Protein AF-A0A6V7MDN3-F1 (afdb_monomer_lite)

Structure (mmCIF, N/CA/C/O backbone):
data_AF-A0A6V7MDN3-F1
#
_entry.id   AF-A0A6V7MDN3-F1
#
loop_
_atom_site.group_PDB
_atom_site.id
_atom_site.type_symbol
_atom_site.label_atom_id
_atom_site.label_alt_id
_atom_site.label_comp_id
_atom_site.label_asym_id
_atom_site.label_entity_id
_atom_site.label_seq_id
_atom_site.pdbx_PDB_ins_code
_atom_site.Cartn_x
_atom_site.Cartn_y
_atom_site.Cartn_z
_atom_site.occupancy
_atom_site.B_iso_or_equiv
_atom_site.auth_seq_id
_atom_site.auth_comp_id
_atom_site.auth_asym_id
_atom_site.auth_atom_id
_atom_site.pdbx_PDB_model_num
ATOM 1 N N . ARG A 1 1 ? 17.101 -11.769 -5.552 1.00 57.59 1 ARG A N 1
ATOM 2 C CA . ARG A 1 1 ? 16.392 -11.668 -6.856 1.00 57.59 1 ARG A CA 1
ATOM 3 C C . ARG A 1 1 ? 14.903 -12.041 -6.760 1.00 57.59 1 ARG A C 1
ATOM 5 O O . ARG A 1 1 ? 14.110 -11.348 -7.373 1.00 57.59 1 ARG A O 1
ATOM 12 N N . HIS A 1 2 ? 14.500 -13.033 -5.951 1.00 81.19 2 HIS A N 1
ATOM 13 C CA . HIS A 1 2 ? 13.083 -13.419 -5.778 1.00 81.19 2 HIS A CA 1
ATOM 14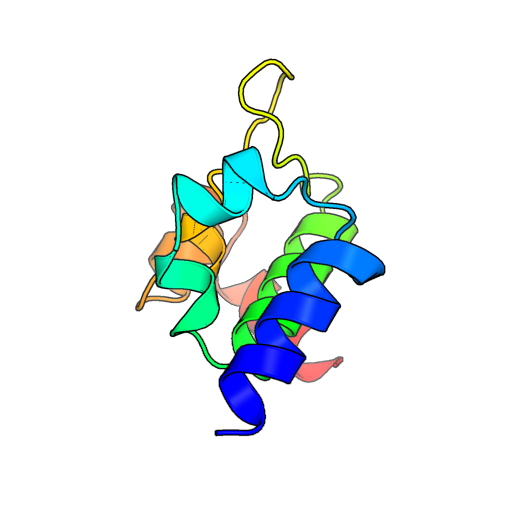 C C . HIS A 1 2 ? 12.179 -12.360 -5.118 1.00 81.19 2 HIS A C 1
ATOM 16 O O . HIS A 1 2 ? 11.013 -12.266 -5.478 1.00 81.19 2 HIS A O 1
ATOM 22 N N . ALA A 1 3 ? 12.709 -11.534 -4.206 1.00 87.25 3 ALA A N 1
ATOM 23 C CA . ALA A 1 3 ? 11.910 -10.539 -3.480 1.00 87.25 3 ALA A CA 1
ATOM 24 C C . ALA A 1 3 ? 11.2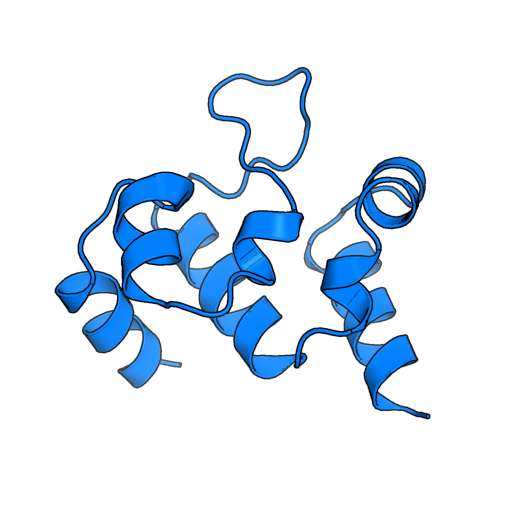41 -9.500 -4.397 1.00 87.25 3 ALA A C 1
ATOM 26 O O . ALA A 1 3 ? 10.075 -9.191 -4.201 1.00 87.25 3 ALA A O 1
ATOM 27 N N . LEU A 1 4 ? 11.943 -9.025 -5.433 1.00 93.25 4 LEU A N 1
ATOM 28 C CA . LEU A 1 4 ? 11.396 -8.061 -6.394 1.00 93.25 4 LEU A CA 1
ATOM 29 C C . LEU A 1 4 ? 10.192 -8.638 -7.148 1.00 93.25 4 LEU A C 1
ATOM 31 O O . LEU A 1 4 ? 9.160 -7.986 -7.259 1.00 93.25 4 LEU A O 1
ATOM 35 N N . VAL A 1 5 ? 10.332 -9.871 -7.647 1.00 94.94 5 VAL A N 1
ATOM 36 C CA . VAL A 1 5 ? 9.268 -10.568 -8.383 1.00 94.94 5 VAL A CA 1
ATOM 37 C C . VAL A 1 5 ? 8.075 -10.825 -7.469 1.00 94.94 5 VAL A C 1
ATOM 39 O O . VAL A 1 5 ? 6.950 -10.588 -7.882 1.00 94.94 5 VAL A O 1
ATOM 42 N N . ALA A 1 6 ? 8.309 -11.229 -6.218 1.00 95.12 6 ALA A N 1
ATOM 43 C CA . ALA A 1 6 ? 7.241 -11.446 -5.245 1.00 95.12 6 ALA A CA 1
ATOM 44 C C . ALA A 1 6 ? 6.519 -10.143 -4.850 1.00 95.12 6 ALA A C 1
ATOM 46 O O . ALA A 1 6 ? 5.298 -10.135 -4.726 1.00 95.12 6 ALA A O 1
ATOM 47 N N . SER A 1 7 ? 7.250 -9.033 -4.685 1.00 95.62 7 SER A N 1
ATOM 48 C CA . SER A 1 7 ? 6.649 -7.713 -4.456 1.00 95.62 7 SER A CA 1
ATOM 49 C C . SER A 1 7 ? 5.827 -7.261 -5.660 1.00 95.62 7 SER A C 1
ATOM 51 O O . SER A 1 7 ? 4.702 -6.810 -5.482 1.00 95.62 7 SER A O 1
ATOM 53 N N . PHE A 1 8 ? 6.347 -7.423 -6.879 1.00 96.56 8 PHE A N 1
ATOM 54 C CA . PHE A 1 8 ? 5.612 -7.087 -8.097 1.00 96.56 8 PHE A CA 1
ATOM 55 C C . PHE A 1 8 ? 4.346 -7.933 -8.257 1.00 96.56 8 PHE A C 1
ATOM 57 O O . PHE A 1 8 ? 3.277 -7.379 -8.489 1.00 96.56 8 PHE A O 1
ATOM 64 N N . ASP A 1 9 ? 4.455 -9.251 -8.081 1.00 97.31 9 ASP A N 1
ATOM 65 C CA . ASP A 1 9 ? 3.332 -10.186 -8.148 1.00 97.31 9 ASP A CA 1
ATOM 66 C C . ASP A 1 9 ? 2.236 -9.810 -7.144 1.00 97.31 9 ASP A C 1
ATOM 68 O O . ASP A 1 9 ? 1.075 -9.672 -7.513 1.00 97.31 9 ASP A O 1
ATOM 72 N N . TYR A 1 10 ? 2.602 -9.524 -5.893 1.00 97.50 10 TYR A N 1
ATOM 73 C CA . TYR A 1 10 ? 1.635 -9.097 -4.885 1.00 97.50 10 TYR A CA 1
ATOM 74 C C . TYR A 1 10 ? 0.984 -7.746 -5.226 1.00 97.50 10 TYR A C 1
ATOM 76 O O . TYR A 1 10 ? -0.239 -7.614 -5.179 1.00 97.50 10 TYR A O 1
ATOM 84 N N . VAL A 1 11 ? 1.778 -6.740 -5.604 1.00 97.50 11 VAL A N 1
ATOM 85 C CA . VAL A 1 11 ? 1.276 -5.393 -5.931 1.00 97.50 11 VAL A CA 1
ATOM 86 C C . VAL A 1 11 ? 0.366 -5.421 -7.161 1.00 97.50 11 VAL A C 1
ATOM 88 O O . VAL A 1 11 ? -0.692 -4.796 -7.163 1.00 97.50 11 VAL A O 1
ATOM 91 N N . HIS A 1 12 ? 0.735 -6.161 -8.202 1.00 97.75 12 HIS A N 1
ATOM 92 C CA . HIS A 1 12 ? -0.064 -6.232 -9.416 1.00 97.75 12 HIS A CA 1
ATOM 93 C C . HIS A 1 12 ? -1.264 -7.171 -9.259 1.00 97.75 12 HIS A C 1
ATOM 95 O O . HIS A 1 12 ? -2.401 -6.738 -9.423 1.00 97.75 12 HIS A O 1
ATOM 101 N N . ASN A 1 13 ? -1.029 -8.434 -8.894 1.00 98.00 13 ASN A N 1
ATOM 102 C CA . ASN A 1 13 ? -2.055 -9.476 -8.935 1.00 98.00 13 ASN A CA 1
ATOM 103 C C . ASN A 1 13 ? -2.938 -9.500 -7.683 1.00 98.00 13 ASN A C 1
ATOM 105 O O . ASN A 1 13 ? -4.121 -9.806 -7.787 1.00 98.00 13 ASN A O 1
ATOM 109 N N . THR A 1 14 ? -2.402 -9.178 -6.498 1.00 97.00 14 THR A N 1
ATOM 110 C CA . THR A 1 14 ? -3.202 -9.168 -5.256 1.00 97.00 14 THR A CA 1
ATOM 111 C C . THR A 1 14 ? -3.817 -7.802 -4.966 1.00 97.00 14 THR A C 1
ATOM 113 O O . THR A 1 14 ? -5.001 -7.725 -4.653 1.00 97.00 14 THR A O 1
ATOM 116 N N . MET A 1 15 ? -3.050 -6.714 -5.092 1.00 97.44 15 MET A N 1
ATOM 117 C CA . MET A 1 15 ? -3.573 -5.359 -4.845 1.00 97.44 15 MET A CA 1
ATOM 118 C C . MET A 1 15 ? -4.300 -4.762 -6.064 1.00 97.44 15 MET A C 1
ATOM 120 O O . MET A 1 15 ? -4.881 -3.682 -5.954 1.00 97.44 15 MET A O 1
ATOM 124 N N . ASN A 1 16 ? -4.282 -5.459 -7.208 1.00 96.62 16 ASN A N 1
ATOM 125 C CA . ASN A 1 16 ? -4.918 -5.065 -8.468 1.00 96.62 16 ASN A CA 1
ATOM 126 C C . ASN A 1 16 ? -4.453 -3.690 -8.985 1.00 96.62 16 ASN A C 1
ATOM 128 O O . ASN A 1 16 ? -5.254 -2.878 -9.457 1.00 96.62 16 ASN A O 1
ATOM 132 N N . ILE A 1 17 ? -3.153 -3.401 -8.855 1.00 97.00 17 ILE A N 1
ATOM 133 C CA . ILE A 1 17 ? -2.569 -2.126 -9.284 1.00 97.00 17 ILE A CA 1
ATOM 134 C C . ILE A 1 17 ? -2.044 -2.252 -10.725 1.00 97.00 17 ILE A C 1
ATOM 136 O O . ILE A 1 17 ? -1.210 -3.120 -11.001 1.00 97.00 17 ILE A O 1
ATOM 140 N N . PRO A 1 18 ? -2.470 -1.376 -11.657 1.00 96.38 18 PRO A N 1
ATOM 141 C CA . PRO A 1 18 ? -1.967 -1.362 -13.028 1.00 96.38 18 PRO A CA 1
ATOM 142 C C . PRO A 1 18 ? -0.465 -1.074 -13.113 1.00 96.38 18 PRO A C 1
ATOM 144 O O . PRO A 1 18 ? 0.069 -0.275 -12.340 1.00 96.38 18 PRO A O 1
ATOM 147 N N . HIS A 1 19 ? 0.201 -1.641 -14.124 1.00 96.62 19 HIS A N 1
ATOM 148 C CA . HIS A 1 19 ? 1.632 -1.419 -14.359 1.00 96.62 19 HIS A CA 1
ATOM 149 C C . HIS A 1 19 ? 1.998 0.067 -14.450 1.00 96.62 19 HIS A C 1
ATOM 151 O O . HIS A 1 19 ? 3.019 0.455 -13.900 1.00 96.62 19 HIS A O 1
ATOM 157 N N . GLU A 1 20 ? 1.159 0.903 -15.069 1.00 95.69 20 GLU A N 1
ATOM 158 C CA . GLU A 1 20 ? 1.401 2.348 -15.210 1.00 95.69 20 GLU A CA 1
ATOM 159 C C . GLU A 1 20 ? 1.629 3.039 -13.856 1.00 95.69 20 GLU A C 1
ATOM 161 O O . GLU A 1 20 ? 2.577 3.811 -13.696 1.00 95.69 20 GLU A O 1
ATOM 166 N N . ILE A 1 21 ? 0.817 2.698 -12.850 1.00 95.44 21 ILE A N 1
ATOM 167 C CA . ILE A 1 21 ? 0.945 3.250 -11.496 1.00 95.44 21 ILE A CA 1
ATOM 168 C C . ILE A 1 21 ? 2.235 2.742 -10.840 1.00 95.44 21 ILE A C 1
ATOM 170 O O . ILE A 1 21 ? 2.992 3.530 -10.276 1.00 95.44 21 ILE A O 1
ATOM 174 N N . ILE A 1 22 ? 2.533 1.445 -10.975 1.00 96.56 22 ILE A N 1
ATOM 175 C CA . ILE A 1 22 ? 3.763 0.839 -10.435 1.00 96.56 22 ILE A CA 1
ATOM 176 C C . ILE A 1 22 ? 5.004 1.491 -11.060 1.00 96.56 22 ILE A C 1
ATOM 178 O O . ILE A 1 22 ? 5.959 1.804 -10.354 1.00 96.56 22 ILE A O 1
ATOM 182 N N . THR A 1 23 ? 4.994 1.737 -12.374 1.00 95.69 23 THR A N 1
ATOM 183 C CA . THR A 1 23 ? 6.115 2.374 -13.080 1.00 95.69 23 THR A CA 1
ATOM 184 C C . THR A 1 23 ? 6.309 3.835 -12.691 1.00 95.69 23 THR A C 1
ATOM 186 O O . THR A 1 23 ? 7.443 4.308 -12.691 1.00 95.69 23 THR A O 1
ATOM 189 N N . GLY A 1 24 ? 5.235 4.541 -12.319 1.00 95.38 24 GLY A N 1
ATOM 190 C CA . GLY A 1 24 ? 5.319 5.904 -11.794 1.00 95.38 24 GLY A CA 1
ATOM 191 C C . GLY A 1 24 ? 5.849 5.973 -10.359 1.00 95.38 24 GLY A C 1
ATOM 192 O O . GLY A 1 24 ? 6.401 6.998 -9.966 1.00 95.38 24 GLY A O 1
ATOM 193 N N . GLN A 1 25 ? 5.709 4.890 -9.586 1.00 94.69 25 GLN A N 1
ATOM 194 C CA . GLN A 1 25 ? 6.072 4.821 -8.165 1.00 94.69 25 GLN A CA 1
ATOM 195 C C . GLN A 1 25 ? 6.866 3.540 -7.839 1.00 94.69 25 GLN A C 1
ATOM 197 O O . GLN A 1 25 ? 6.430 2.709 -7.037 1.00 94.69 25 GLN A O 1
ATOM 202 N N . PRO A 1 26 ? 8.056 3.342 -8.443 1.00 94.62 26 PRO A N 1
ATOM 203 C CA . PRO A 1 26 ? 8.782 2.071 -8.379 1.00 94.62 26 PRO A CA 1
ATOM 204 C C . PRO A 1 26 ? 9.379 1.765 -6.999 1.00 94.62 26 PRO A C 1
ATOM 206 O O . PRO A 1 26 ? 9.828 0.641 -6.763 1.00 94.62 26 PRO A O 1
ATOM 209 N 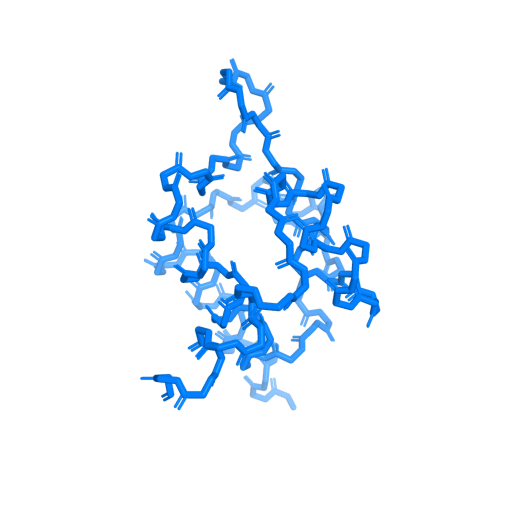N . SER A 1 27 ? 9.382 2.734 -6.073 1.00 93.69 27 SER A N 1
ATOM 210 C CA . SER A 1 27 ? 9.928 2.576 -4.717 1.00 93.69 27 SER A CA 1
ATOM 211 C C . SER A 1 27 ? 9.256 1.429 -3.943 1.00 93.69 27 SER A C 1
ATOM 213 O O . SER A 1 27 ? 9.893 0.754 -3.125 1.00 93.69 27 SER A O 1
ATOM 215 N N . ILE A 1 28 ? 8.004 1.118 -4.294 1.00 95.12 28 ILE A N 1
ATOM 216 C CA . ILE A 1 28 ? 7.254 -0.015 -3.754 1.00 95.12 28 ILE A CA 1
ATOM 217 C C . ILE A 1 28 ? 7.939 -1.352 -3.994 1.00 95.12 28 ILE A C 1
ATOM 219 O O . ILE A 1 28 ? 7.945 -2.211 -3.118 1.00 95.12 28 ILE A O 1
ATOM 223 N N . LEU A 1 29 ? 8.605 -1.514 -5.133 1.00 94.69 29 LEU A N 1
ATOM 224 C CA . LEU A 1 29 ? 9.272 -2.761 -5.486 1.00 94.69 29 LEU A CA 1
ATOM 225 C C . LEU A 1 29 ? 10.591 -2.956 -4.721 1.00 94.69 29 LEU A C 1
ATOM 227 O O . LEU A 1 29 ? 11.056 -4.086 -4.575 1.00 94.69 29 LEU A O 1
ATOM 231 N N . ALA A 1 30 ? 11.169 -1.873 -4.192 1.00 92.69 30 ALA A N 1
ATOM 232 C CA . ALA A 1 30 ? 12.316 -1.918 -3.286 1.00 92.69 30 ALA A CA 1
ATOM 233 C C . ALA A 1 30 ? 11.910 -2.135 -1.814 1.00 92.69 30 ALA A C 1
ATOM 235 O O . ALA A 1 30 ? 12.770 -2.339 -0.958 1.00 92.69 30 ALA A O 1
ATOM 236 N N . THR A 1 31 ? 10.611 -2.094 -1.506 1.00 93.94 31 THR A N 1
ATOM 237 C CA . THR A 1 31 ? 10.081 -2.287 -0.151 1.00 93.94 31 THR A CA 1
ATOM 238 C C . THR A 1 31 ? 9.929 -3.779 0.158 1.00 93.94 31 THR A C 1
ATOM 240 O O . THR A 1 31 ? 9.632 -4.584 -0.728 1.00 93.94 31 THR A O 1
ATOM 243 N N . SER A 1 32 ? 10.131 -4.177 1.420 1.00 94.31 32 SER A N 1
ATOM 244 C CA . SER A 1 32 ? 9.927 -5.571 1.824 1.00 94.31 32 SER A CA 1
ATOM 245 C C . SER A 1 32 ? 8.464 -5.986 1.647 1.00 94.31 32 SER A C 1
ATOM 247 O O . SER A 1 32 ? 7.547 -5.252 2.016 1.00 94.31 32 SER A O 1
ATOM 249 N N . LEU A 1 33 ? 8.241 -7.192 1.117 1.00 95.38 33 LEU A N 1
ATOM 250 C CA . LEU A 1 33 ? 6.897 -7.715 0.857 1.00 95.38 33 LEU A CA 1
ATOM 251 C C . LEU A 1 33 ? 6.009 -7.720 2.112 1.00 95.38 33 LEU A C 1
ATOM 253 O O . LEU A 1 33 ? 4.822 -7.427 2.025 1.00 95.38 33 LEU A O 1
ATOM 257 N N . GLU A 1 34 ? 6.579 -8.026 3.276 1.00 94.44 34 GLU A N 1
ATOM 258 C CA . GLU A 1 34 ? 5.868 -8.006 4.558 1.00 94.44 34 GLU A CA 1
ATOM 259 C C . GLU A 1 34 ? 5.318 -6.613 4.890 1.00 94.44 34 GLU A C 1
ATOM 261 O O . GLU A 1 34 ? 4.135 -6.478 5.193 1.00 94.44 34 GLU A O 1
ATOM 266 N N . ARG A 1 35 ? 6.133 -5.561 4.722 1.00 95.25 35 ARG A N 1
ATOM 267 C CA . ARG A 1 35 ? 5.703 -4.175 4.946 1.00 95.25 35 ARG A CA 1
ATOM 268 C C . ARG A 1 35 ? 4.607 -3.766 3.965 1.00 95.25 35 ARG A C 1
ATOM 270 O O . ARG A 1 35 ? 3.642 -3.124 4.372 1.00 95.25 35 ARG A O 1
ATOM 277 N N . ILE A 1 36 ? 4.730 -4.156 2.692 1.00 96.75 36 ILE A N 1
ATOM 278 C CA . ILE A 1 36 ? 3.696 -3.902 1.676 1.00 96.75 36 ILE A CA 1
ATOM 279 C C . ILE A 1 36 ? 2.380 -4.554 2.108 1.00 96.75 36 ILE A C 1
ATOM 281 O O . ILE A 1 36 ? 1.355 -3.877 2.150 1.00 96.75 36 ILE A O 1
ATOM 285 N N . LYS A 1 37 ? 2.421 -5.839 2.483 1.00 96.69 37 LYS A N 1
ATOM 286 C CA . LYS A 1 37 ? 1.261 -6.612 2.945 1.00 96.69 37 LYS A CA 1
ATOM 287 C C . LYS A 1 37 ? 0.600 -5.977 4.161 1.00 96.69 37 LYS A C 1
ATOM 289 O O . LYS A 1 37 ? -0.584 -5.667 4.101 1.00 96.69 37 LYS A O 1
ATOM 294 N N . GLN A 1 38 ? 1.352 -5.741 5.235 1.00 96.25 38 GLN A N 1
ATOM 295 C CA . GLN A 1 38 ? 0.820 -5.176 6.479 1.00 96.25 38 GLN A CA 1
ATOM 296 C C . GLN A 1 38 ? 0.139 -3.828 6.238 1.00 96.25 38 GLN A C 1
ATOM 298 O O . GLN A 1 38 ? -1.007 -3.621 6.636 1.00 96.25 38 GLN A O 1
ATOM 303 N N . ARG A 1 39 ? 0.805 -2.922 5.517 1.00 97.25 39 ARG A N 1
ATOM 304 C CA . ARG A 1 39 ? 0.275 -1.581 5.252 1.00 97.25 39 ARG A CA 1
ATOM 305 C C . ARG A 1 39 ? -0.898 -1.584 4.284 1.00 97.25 39 ARG A C 1
ATOM 307 O O . ARG A 1 39 ? -1.852 -0.838 4.490 1.00 97.25 39 ARG A O 1
ATOM 314 N N . HIS A 1 40 ? -0.856 -2.423 3.252 1.00 97.62 40 HIS A N 1
ATOM 315 C CA . HIS A 1 40 ? -1.986 -2.602 2.349 1.00 97.62 40 HIS A CA 1
ATOM 316 C C . HIS A 1 40 ? -3.206 -3.143 3.102 1.00 97.62 40 HIS A C 1
ATOM 318 O O . HIS A 1 40 ? -4.268 -2.530 3.046 1.00 97.62 40 HIS A O 1
ATOM 324 N N . LEU A 1 41 ? -3.045 -4.227 3.865 1.00 97.62 41 LEU A N 1
ATOM 325 C CA . LEU A 1 41 ? -4.127 -4.840 4.638 1.00 97.62 41 LEU A CA 1
ATOM 326 C C . LEU A 1 41 ? -4.693 -3.887 5.695 1.00 97.62 41 LEU A C 1
ATOM 328 O O . LEU A 1 41 ? -5.904 -3.853 5.900 1.00 97.62 41 LEU A O 1
ATOM 332 N N . PHE A 1 42 ? -3.849 -3.056 6.310 1.00 97.56 42 PHE A N 1
ATOM 333 C CA . PHE A 1 42 ? -4.316 -2.011 7.217 1.00 97.56 42 PHE A CA 1
ATOM 334 C C . PHE A 1 42 ? -5.148 -0.945 6.494 1.00 97.56 42 PHE A C 1
ATOM 336 O O . PHE A 1 42 ? -6.191 -0.524 6.981 1.00 97.56 42 PHE A O 1
ATOM 343 N N . LEU A 1 43 ? -4.741 -0.514 5.297 1.00 97.19 43 LEU A N 1
ATOM 344 C CA . LEU A 1 43 ? -5.561 0.403 4.502 1.00 97.19 43 LEU A CA 1
ATOM 345 C C . LEU A 1 43 ? -6.873 -0.247 4.047 1.00 97.19 43 LEU A C 1
ATOM 347 O O . LEU A 1 43 ? -7.891 0.441 3.995 1.00 97.19 43 LEU A O 1
ATOM 351 N N . VAL A 1 44 ? -6.875 -1.548 3.742 1.00 97.06 44 VAL A N 1
ATOM 352 C CA . VAL A 1 44 ? -8.095 -2.300 3.411 1.00 97.06 44 VAL A CA 1
ATOM 353 C C . VAL A 1 44 ? -9.046 -2.335 4.607 1.00 97.06 44 VAL A C 1
ATOM 355 O O . VAL A 1 44 ? -10.220 -2.015 4.437 1.00 97.06 44 VAL A O 1
ATOM 358 N N . SER A 1 45 ? -8.557 -2.630 5.817 1.00 96.50 45 SER A N 1
ATOM 359 C CA . SER A 1 45 ? -9.399 -2.677 7.025 1.00 96.50 45 SER A CA 1
ATOM 360 C C . SER A 1 45 ? -10.037 -1.324 7.367 1.00 96.50 45 SER A C 1
ATOM 362 O O . SER A 1 45 ? -11.125 -1.276 7.939 1.00 96.50 45 SER A O 1
ATOM 364 N N . LEU A 1 46 ? -9.409 -0.222 6.948 1.00 95.75 46 LEU A N 1
ATOM 365 C CA . LEU A 1 46 ? -9.933 1.138 7.086 1.00 95.75 46 LEU A CA 1
ATOM 366 C C . LEU A 1 46 ? -10.822 1.592 5.912 1.00 95.75 46 LEU A C 1
ATOM 368 O O . LEU A 1 46 ? -11.308 2.721 5.934 1.00 95.75 46 LEU A O 1
ATOM 372 N N . ASN A 1 47 ? -11.026 0.767 4.877 1.00 95.25 47 ASN A N 1
ATOM 373 C CA . ASN A 1 47 ? -11.643 1.158 3.598 1.00 95.25 47 ASN A CA 1
ATOM 374 C C . ASN A 1 47 ? -10.928 2.339 2.902 1.00 95.25 47 ASN A C 1
ATOM 376 O O . ASN A 1 47 ? -11.556 3.196 2.282 1.00 95.25 47 ASN A O 1
ATOM 380 N N . ARG A 1 48 ? -9.594 2.401 3.007 1.00 95.56 48 ARG A N 1
ATOM 381 C CA . ARG A 1 48 ? -8.745 3.466 2.435 1.00 95.56 48 ARG A CA 1
ATOM 382 C C . ARG A 1 48 ? -7.716 2.966 1.422 1.00 95.56 48 ARG A C 1
ATOM 384 O O . ARG A 1 48 ? -6.863 3.738 0.993 1.00 95.56 48 ARG A O 1
ATOM 391 N N . ALA A 1 49 ? -7.775 1.696 1.024 1.00 96.69 49 ALA A N 1
ATOM 392 C CA . ALA A 1 49 ? -6.925 1.136 -0.027 1.00 96.69 49 ALA A CA 1
ATOM 393 C C . ALA A 1 49 ? -7.392 1.587 -1.428 1.00 96.69 49 ALA A C 1
ATOM 395 O O . ALA A 1 49 ? -7.890 0.791 -2.219 1.00 96.69 49 ALA A O 1
ATOM 396 N N . GLN A 1 50 ? -7.259 2.885 -1.720 1.00 96.31 50 GLN A N 1
ATOM 397 C CA . GLN A 1 50 ? -7.554 3.481 -3.023 1.00 96.31 50 GLN A CA 1
ATOM 398 C C . GLN A 1 50 ? -6.273 4.031 -3.651 1.00 96.31 50 GLN A C 1
ATOM 400 O O . GLN A 1 50 ? -5.804 5.090 -3.251 1.00 96.31 50 GLN A O 1
ATOM 405 N N . TYR A 1 51 ? -5.725 3.337 -4.646 1.00 96.50 51 TYR A N 1
ATOM 406 C CA . TYR A 1 51 ? -4.459 3.709 -5.293 1.00 96.50 51 TYR A CA 1
ATOM 407 C C . TYR A 1 51 ? -4.635 4.421 -6.643 1.00 96.50 51 TYR A C 1
ATOM 409 O O . TYR A 1 51 ? -3.650 4.740 -7.297 1.00 96.50 51 TYR A O 1
ATOM 417 N N . ASP A 1 52 ? -5.870 4.672 -7.081 1.00 94.62 52 ASP A N 1
ATOM 418 C CA . ASP A 1 52 ? -6.153 5.412 -8.312 1.00 94.62 52 ASP A CA 1
ATOM 419 C C . ASP A 1 52 ? -6.143 6.931 -8.041 1.00 94.62 52 ASP A C 1
ATOM 421 O O . ASP A 1 52 ? -7.010 7.418 -7.304 1.00 94.62 52 ASP A O 1
ATOM 425 N N . PRO A 1 53 ? -5.219 7.707 -8.645 1.00 93.06 53 PRO A N 1
ATOM 426 C CA . PRO A 1 53 ? -5.136 9.156 -8.445 1.00 93.06 53 PRO A CA 1
ATOM 427 C C . PRO A 1 53 ? -6.361 9.923 -8.957 1.00 93.06 53 PRO A C 1
ATOM 429 O O . PRO A 1 53 ? -6.542 11.087 -8.605 1.00 93.06 53 PRO A O 1
ATOM 432 N N . LYS A 1 54 ? -7.214 9.297 -9.779 1.00 94.56 54 LYS A N 1
ATOM 433 C CA . LYS A 1 54 ? -8.447 9.902 -10.302 1.00 94.56 54 LYS A CA 1
ATOM 434 C C . LYS A 1 54 ? -9.649 9.698 -9.377 1.00 94.56 54 LYS A C 1
ATOM 436 O O . LYS A 1 54 ? -10.714 10.250 -9.649 1.00 94.56 54 LYS A O 1
ATOM 441 N N . 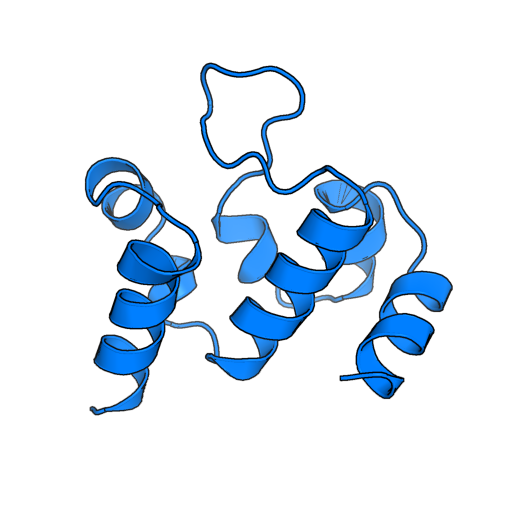LYS A 1 55 ? -9.515 8.903 -8.310 1.00 94.19 55 LYS A N 1
ATOM 442 C CA . LYS A 1 55 ? -10.609 8.578 -7.386 1.00 94.19 55 LYS A CA 1
ATOM 443 C C . LYS A 1 55 ? -10.478 9.338 -6.063 1.00 94.19 55 LYS A C 1
ATOM 445 O O . LYS A 1 55 ? -9.368 9.639 -5.620 1.00 94.19 55 LYS A O 1
ATOM 450 N N . PRO A 1 56 ? -11.606 9.654 -5.399 1.00 93.56 56 PRO A N 1
ATOM 451 C CA . PRO A 1 56 ? -11.572 10.278 -4.084 1.00 93.56 56 PRO A CA 1
ATOM 452 C C . PRO A 1 56 ? -10.866 9.371 -3.074 1.00 93.56 56 PRO A C 1
ATOM 454 O O . PRO A 1 56 ? -10.887 8.148 -3.201 1.00 93.56 56 PRO A O 1
ATOM 457 N N . LEU A 1 57 ? -10.276 9.989 -2.047 1.00 92.12 57 LEU A N 1
ATOM 458 C CA . LEU A 1 57 ? -9.501 9.301 -1.006 1.00 92.12 57 LEU A CA 1
ATOM 459 C C . LEU A 1 57 ? -8.258 8.570 -1.537 1.00 92.12 57 LEU A C 1
ATOM 461 O O . LEU A 1 57 ? -7.779 7.647 -0.882 1.00 92.12 57 LEU A O 1
ATOM 465 N N . TYR A 1 58 ? -7.727 9.009 -2.683 1.00 95.19 58 TYR A N 1
ATOM 466 C CA . TYR A 1 58 ? -6.465 8.526 -3.230 1.00 95.19 58 TYR A CA 1
ATOM 467 C C . TYR A 1 58 ? -5.352 8.485 -2.174 1.00 95.19 58 TYR A C 1
ATOM 469 O O . TYR A 1 58 ? -5.087 9.461 -1.462 1.00 95.19 58 TYR A O 1
ATOM 477 N N . VAL A 1 59 ? -4.680 7.342 -2.119 1.00 95.81 59 VAL A N 1
ATOM 478 C CA . VAL A 1 59 ? -3.471 7.085 -1.355 1.00 95.81 59 VAL A CA 1
ATOM 479 C C . VAL A 1 59 ? -2.365 6.740 -2.343 1.00 95.81 59 VAL A C 1
ATOM 481 O O . VAL A 1 59 ? -2.462 5.783 -3.104 1.00 95.81 59 VAL A O 1
ATOM 484 N N . SER A 1 60 ? -1.293 7.527 -2.295 1.00 95.19 60 SER A N 1
ATOM 485 C CA . SER A 1 60 ? -0.072 7.291 -3.064 1.00 95.19 60 SER A CA 1
ATOM 486 C C . SER A 1 60 ? 0.505 5.901 -2.794 1.00 95.19 60 SER A C 1
ATOM 488 O O . SER A 1 60 ? 0.580 5.489 -1.635 1.00 95.19 60 SER A O 1
ATOM 490 N N . LEU A 1 61 ? 0.974 5.197 -3.830 1.00 95.31 61 LEU A N 1
ATOM 491 C CA . LEU A 1 61 ? 1.582 3.877 -3.654 1.00 95.31 61 LEU A CA 1
ATOM 492 C C . LEU A 1 61 ? 2.866 3.941 -2.810 1.00 95.31 61 LEU A C 1
ATOM 494 O O . LEU A 1 61 ? 3.102 3.066 -1.976 1.00 95.31 61 LEU A O 1
ATOM 498 N N . ASP A 1 62 ? 3.623 5.040 -2.923 1.00 93.62 62 ASP A N 1
ATOM 499 C CA . ASP A 1 62 ? 4.809 5.317 -2.098 1.00 93.62 62 ASP A CA 1
ATOM 500 C C . ASP A 1 62 ? 4.490 5.395 -0.593 1.00 93.62 62 ASP A C 1
ATOM 502 O O . ASP A 1 62 ? 5.387 5.256 0.241 1.00 93.62 62 ASP A O 1
ATOM 506 N N . ALA A 1 63 ? 3.217 5.567 -0.204 1.00 95.00 63 ALA A N 1
ATOM 507 C CA . ALA A 1 63 ? 2.816 5.516 1.200 1.00 95.00 63 ALA A CA 1
ATOM 508 C C . ALA A 1 63 ? 3.183 4.174 1.856 1.00 95.00 63 ALA A C 1
ATOM 510 O O . ALA A 1 63 ? 3.566 4.119 3.027 1.00 95.00 63 ALA A O 1
ATOM 511 N N . LEU A 1 64 ? 3.107 3.080 1.098 1.00 95.94 64 LEU A N 1
ATOM 512 C CA . LEU A 1 64 ? 3.464 1.748 1.582 1.00 95.94 64 LEU A CA 1
ATOM 513 C C . LEU A 1 64 ? 4.985 1.594 1.759 1.00 95.94 64 LEU A C 1
ATOM 515 O O . LEU A 1 64 ? 5.430 0.808 2.593 1.00 95.94 64 LEU A O 1
ATOM 519 N N . SER A 1 65 ? 5.771 2.407 1.055 1.00 94.31 65 SER A N 1
ATOM 520 C CA . SER A 1 65 ? 7.238 2.426 1.087 1.00 94.31 65 SER A CA 1
ATOM 521 C C . SER A 1 65 ? 7.834 3.370 2.124 1.00 94.31 65 SER A C 1
ATOM 523 O O . SER A 1 65 ? 9.044 3.354 2.343 1.00 94.31 65 SER A O 1
ATOM 525 N N . MET A 1 66 ? 7.013 4.186 2.794 1.00 92.62 66 MET A N 1
ATOM 526 C CA . MET A 1 66 ? 7.503 5.159 3.775 1.00 92.62 66 MET A CA 1
ATOM 527 C C . MET A 1 66 ? 8.351 4.483 4.859 1.00 92.62 66 MET A C 1
ATOM 529 O O . MET A 1 66 ? 7.981 3.434 5.390 1.00 92.62 66 MET A O 1
ATOM 533 N N . ALA A 1 67 ? 9.471 5.098 5.230 1.00 88.31 67 ALA A N 1
ATOM 534 C CA . ALA A 1 67 ? 10.369 4.531 6.232 1.00 88.31 67 ALA A CA 1
ATOM 535 C C . ALA A 1 67 ? 9.712 4.437 7.621 1.00 88.31 67 ALA A C 1
ATOM 537 O O . ALA A 1 67 ? 9.890 3.431 8.305 1.00 88.31 67 ALA A O 1
ATOM 538 N N . ASN A 1 68 ? 8.925 5.455 7.984 1.00 92.94 68 ASN A N 1
ATOM 539 C CA . ASN A 1 68 ? 8.343 5.656 9.308 1.00 92.94 68 ASN A CA 1
ATOM 540 C C . ASN A 1 68 ? 6.869 5.215 9.375 1.00 92.94 68 ASN A C 1
ATOM 542 O O . ASN A 1 68 ? 6.036 5.700 8.603 1.00 92.94 68 ASN A O 1
ATOM 546 N N . ASP A 1 69 ? 6.546 4.343 10.332 1.00 93.88 69 ASP A N 1
ATOM 547 C CA . ASP A 1 69 ? 5.183 3.857 10.576 1.00 93.88 69 ASP A CA 1
ATOM 548 C C . ASP A 1 69 ? 4.262 4.942 11.137 1.00 93.88 69 ASP A C 1
ATOM 550 O O . ASP A 1 69 ? 3.073 4.955 10.817 1.00 93.88 69 ASP A O 1
ATOM 554 N N . PHE A 1 70 ? 4.793 5.901 11.903 1.00 95.00 70 PHE A N 1
ATOM 555 C CA . PHE A 1 70 ? 4.008 7.037 12.388 1.00 95.00 70 PHE A CA 1
ATOM 556 C C . PHE A 1 70 ? 3.508 7.891 11.222 1.00 95.00 70 PHE A C 1
ATOM 558 O O . PHE A 1 70 ? 2.317 8.192 11.128 1.00 95.00 70 PHE A O 1
ATOM 565 N N . ASP A 1 71 ? 4.405 8.242 10.297 1.00 94.62 71 ASP A N 1
ATOM 566 C CA . ASP A 1 71 ? 4.038 9.042 9.132 1.00 94.62 71 ASP A CA 1
ATOM 567 C C . ASP A 1 71 ? 3.063 8.286 8.227 1.00 94.62 71 ASP A C 1
ATOM 569 O O . ASP A 1 71 ? 2.080 8.872 7.774 1.00 94.62 71 ASP A O 1
ATOM 573 N N . PHE A 1 72 ? 3.277 6.986 8.012 1.00 96.06 72 PHE A N 1
ATOM 574 C CA . PHE A 1 72 ? 2.315 6.152 7.295 1.00 96.06 72 PHE A CA 1
ATOM 575 C C . PHE A 1 72 ? 0.935 6.175 7.972 1.00 96.06 72 PHE A C 1
ATOM 577 O O . PHE A 1 72 ? -0.063 6.501 7.325 1.00 96.06 72 PHE A O 1
ATOM 584 N N . SER A 1 73 ? 0.876 5.890 9.272 1.00 95.31 73 SER A N 1
ATOM 585 C CA . SER A 1 73 ? -0.381 5.747 10.013 1.00 95.31 73 SER A CA 1
ATOM 586 C C . SER A 1 73 ? -1.165 7.058 10.053 1.00 95.31 73 SER A C 1
ATOM 588 O O . SER A 1 73 ? -2.352 7.090 9.729 1.00 95.31 73 SER A O 1
ATOM 590 N N . VAL A 1 74 ? -0.494 8.165 10.373 1.00 94.62 74 VAL A N 1
ATOM 591 C CA . VAL A 1 74 ? -1.143 9.467 10.565 1.00 94.62 74 VAL A CA 1
ATOM 592 C C . VAL A 1 74 ? -1.383 10.181 9.237 1.00 94.62 74 VAL A C 1
ATOM 594 O O . VAL A 1 74 ? -2.483 10.678 8.983 1.00 94.62 74 VAL A O 1
ATOM 597 N N . LYS A 1 75 ? -0.377 10.247 8.356 1.00 92.31 75 LYS A N 1
ATOM 598 C CA . LYS A 1 75 ? -0.467 11.065 7.136 1.00 92.31 75 LYS A CA 1
ATOM 599 C C . LYS A 1 75 ? -1.167 10.328 6.003 1.00 92.31 75 LYS A C 1
ATOM 601 O O . LYS A 1 75 ? -1.987 10.955 5.327 1.00 92.31 75 LYS A O 1
ATOM 606 N N . SER A 1 76 ? -0.894 9.037 5.831 1.00 92.94 76 SER A N 1
ATOM 607 C CA . SER A 1 76 ? -1.406 8.250 4.704 1.00 92.94 76 SER A CA 1
ATOM 608 C C . SER A 1 76 ? -2.671 7.489 5.071 1.00 92.94 76 SER A C 1
ATOM 610 O O . SER A 1 76 ? -3.683 7.653 4.393 1.00 92.94 76 SER A O 1
ATOM 612 N N . ALA A 1 77 ? -2.658 6.730 6.171 1.00 94.25 77 ALA A N 1
ATOM 613 C CA . ALA A 1 77 ? -3.807 5.947 6.620 1.00 94.25 77 ALA A CA 1
ATOM 614 C C . ALA A 1 77 ? -4.870 6.783 7.352 1.00 94.25 77 ALA A C 1
ATOM 616 O O . ALA A 1 77 ? -5.993 6.311 7.498 1.00 94.25 77 ALA A O 1
ATOM 617 N N . LYS A 1 78 ? -4.558 8.031 7.743 1.00 94.75 78 LYS A N 1
ATOM 618 C CA . LYS A 1 78 ? -5.449 8.913 8.527 1.00 94.75 78 LYS A CA 1
ATOM 619 C C . LYS A 1 78 ? -5.973 8.222 9.795 1.00 94.75 78 LYS A C 1
ATOM 621 O O . LYS A 1 78 ? -7.136 8.359 10.155 1.00 94.75 78 LYS A O 1
ATOM 626 N N . SER A 1 79 ? -5.088 7.466 10.436 1.00 95.31 79 SER A N 1
ATOM 627 C CA . SER A 1 79 ? -5.321 6.685 11.647 1.00 95.31 79 SER A CA 1
ATOM 628 C C . SER A 1 79 ? -4.250 7.021 12.695 1.00 95.31 79 SER A C 1
ATOM 630 O O . SER A 1 79 ? -3.498 7.986 12.544 1.00 95.31 79 SER A O 1
ATOM 6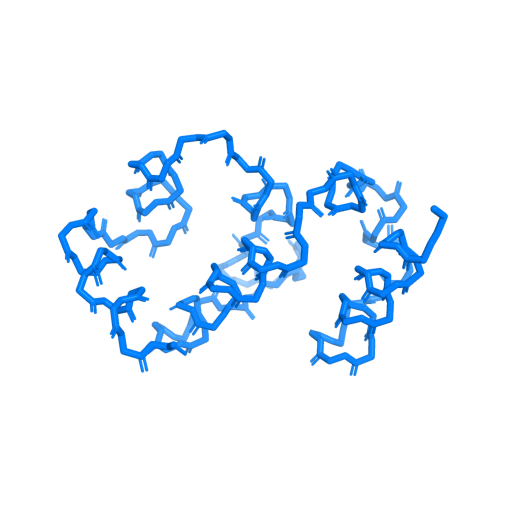32 N N . SER A 1 80 ? -4.179 6.248 13.776 1.00 95.75 80 SER A N 1
ATOM 633 C CA . SER A 1 80 ? -3.152 6.382 14.808 1.00 95.75 80 SER A CA 1
ATOM 634 C C . SER A 1 80 ? -2.092 5.288 14.691 1.00 95.75 80 SER A C 1
ATOM 636 O O . SER A 1 80 ? -2.365 4.183 14.217 1.00 95.75 80 SER A O 1
ATOM 638 N N . ILE A 1 81 ? -0.877 5.587 15.159 1.00 95.75 81 ILE A N 1
ATOM 639 C CA . ILE A 1 81 ? 0.199 4.590 15.245 1.00 95.75 81 ILE A CA 1
ATOM 640 C C . ILE A 1 81 ? -0.195 3.428 16.165 1.00 95.75 81 ILE A C 1
ATOM 642 O O . ILE A 1 81 ? 0.069 2.278 15.849 1.00 95.75 81 ILE A O 1
ATOM 646 N N . GLN A 1 82 ? -0.941 3.701 17.241 1.00 96.81 82 GLN A N 1
ATOM 647 C CA . GLN A 1 82 ? -1.389 2.672 18.180 1.00 96.81 82 GLN A CA 1
ATOM 648 C C . GLN A 1 82 ? -2.319 1.646 17.519 1.00 96.81 82 GLN A C 1
ATOM 650 O O . GLN A 1 82 ? -2.216 0.455 17.806 1.00 96.81 82 GLN A O 1
ATOM 655 N N . LEU A 1 83 ? -3.219 2.087 16.630 1.00 95.69 83 LEU A N 1
ATOM 656 C CA . LEU A 1 83 ? -4.098 1.180 15.887 1.00 95.69 83 LEU A CA 1
ATOM 657 C C . LEU A 1 83 ? -3.318 0.354 14.862 1.00 95.69 83 LEU A C 1
ATOM 659 O O . LEU A 1 83 ? -3.601 -0.831 14.703 1.00 95.69 83 LEU A O 1
ATOM 663 N N . TYR A 1 84 ? -2.327 0.954 14.201 1.00 96.19 84 TYR A N 1
ATOM 664 C CA . TYR A 1 84 ? -1.455 0.232 13.279 1.00 96.19 84 TYR A CA 1
ATOM 665 C C . TYR A 1 84 ? -0.602 -0.822 13.996 1.00 96.19 84 TYR A C 1
ATOM 667 O O . TYR A 1 84 ? -0.530 -1.963 13.542 1.00 96.19 84 TYR A O 1
ATOM 675 N N . ASP A 1 85 ? -0.022 -0.482 15.147 1.00 94.75 85 ASP A N 1
ATOM 676 C CA . ASP A 1 85 ? 0.776 -1.408 15.955 1.00 94.75 85 ASP A CA 1
ATOM 677 C C . ASP A 1 85 ? -0.076 -2.562 16.494 1.00 94.75 85 ASP A C 1
ATOM 679 O O . ASP A 1 85 ? 0.360 -3.713 16.507 1.00 94.75 85 ASP A O 1
ATOM 683 N N . ALA A 1 86 ? -1.305 -2.272 16.936 1.00 95.50 86 ALA A N 1
ATOM 684 C CA . ALA A 1 86 ? -2.248 -3.296 17.374 1.00 95.50 86 ALA A CA 1
ATOM 685 C C . ALA A 1 86 ? -2.640 -4.225 16.218 1.00 95.50 86 ALA A C 1
ATOM 687 O O . ALA A 1 86 ? -2.632 -5.440 16.386 1.00 95.50 86 ALA A O 1
ATOM 688 N N . PHE A 1 87 ? -2.924 -3.664 15.040 1.00 94.81 87 PHE A N 1
ATOM 689 C CA . PHE A 1 87 ? -3.261 -4.430 13.843 1.00 94.81 87 PHE A CA 1
ATOM 690 C C . PHE A 1 87 ? -2.097 -5.307 13.375 1.00 94.81 87 PHE A C 1
ATOM 692 O O . PHE A 1 87 ? -2.291 -6.484 13.087 1.00 94.81 87 PHE A O 1
ATOM 699 N N . SER A 1 88 ? -0.875 -4.774 13.369 1.00 89.88 88 SER A N 1
ATOM 700 C CA . SER A 1 88 ? 0.320 -5.503 12.928 1.00 89.88 88 SER A CA 1
ATOM 701 C C . SER A 1 88 ? 0.611 -6.742 13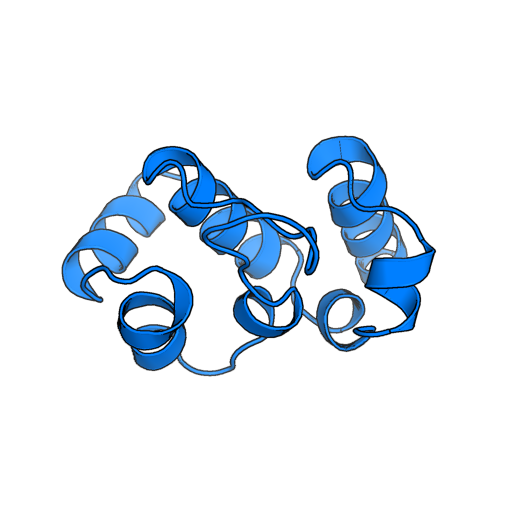.780 1.00 89.88 88 SER A C 1
ATOM 703 O O . SER A 1 88 ? 1.223 -7.677 13.287 1.00 89.88 88 SER A O 1
ATOM 705 N N . LYS A 1 89 ? 0.136 -6.785 15.033 1.00 92.06 89 LYS A N 1
ATOM 706 C CA . LYS A 1 89 ? 0.227 -7.965 15.914 1.00 92.06 89 LYS A CA 1
ATOM 707 C C . LYS A 1 89 ? -0.821 -9.046 15.625 1.00 92.06 89 LYS A C 1
ATOM 709 O O . LYS A 1 89 ? -0.737 -10.123 16.205 1.00 92.06 89 LYS A O 1
ATOM 714 N N . THR A 1 90 ? -1.834 -8.747 14.811 1.00 90.69 90 THR A N 1
ATOM 715 C CA . THR A 1 90 ? -2.912 -9.688 14.446 1.00 90.69 90 THR A CA 1
ATOM 716 C C . THR A 1 90 ? -2.685 -10.398 13.111 1.00 90.69 90 THR A C 1
ATOM 718 O O . THR A 1 90 ? -3.457 -11.294 12.772 1.00 90.69 90 THR A O 1
ATOM 721 N N . LEU A 1 91 ? -1.656 -9.986 12.366 1.00 80.69 91 LEU A N 1
ATOM 722 C CA . LEU A 1 91 ? -1.214 -10.577 11.101 1.00 80.69 91 LEU A CA 1
ATOM 723 C C . LEU A 1 91 ? -0.042 -11.532 11.331 1.00 80.69 91 LEU A C 1
ATOM 725 O O . LEU A 1 91 ? 0.027 -12.529 10.579 1.00 80.69 91 LEU A O 1
#

Radius of gyration: 12.38 Å; chains: 1; bounding box: 28×24×33 Å

Foldseek 3Di:
DVQLVLQVCCVCVVLVDDPVLCVVPVLSSVAGSLLLVLLLVLCVVLVQSACDPVDPSHARSCLSNDPDLQCSQCVRSVHGSVVSVVSSVVD

pLDDT: mean 94.38, std 4.8, range [57.59, 98.0]

Organism: NCBI:txid1563983

InterPro domains:
  IPR038538 MTERF superfamily, mitochondrial/chloroplastic [G3DSA:1.25.70.10] (1-91)

Secondary structure (DSSP, 8-state):
-HHHHHHHHIIIIIT---HHHHHH-GGGGGS-HHHHHHHHHHHHHTT-----TTSTT---GGGGG-S-HHHIIIIISSS-HHHHHHHHT--

Sequence (91 aa):
RHALVASFDYVHNTMNIPHEIITGQPSILATSLERIKQRHLFLVSLNRAQYDPKKPLYVSLDALSMANDFDFSVKSAKSSIQLYDAFSKTL